Protein AF-0000000072476033 (afdb_homodimer)

InterPro domains:
  IPR009400 TFIIH subunit TTDA/Tfb5 [PF06331] (1-65)
  IPR009400 TFIIH subunit TTDA/Tfb5 [PTHR28580] (1-64)
  IPR009400 TFIIH subunit TTDA/Tfb5 [SM01395] (1-65)
  IPR035935 TFB5-like superfamily [G3DSA:3.30.70.1220] (2-71)
  IPR035935 TFB5-like superfamily [SSF142897] (6-67)

Solvent-accessible surface area (backbone atoms only — not comparable to full-atom values): 7936 Å² total; per-residue (Å²): 111,82,45,75,45,78,24,20,46,31,40,31,44,58,72,55,43,52,51,52,51,52,51,24,72,75,42,76,69,34,58,72,46,80,74,57,74,38,34,35,29,27,32,62,89,38,46,68,57,50,54,54,53,47,52,55,53,51,51,48,51,70,63,42,74,72,75,59,78,80,121,110,80,45,75,44,76,24,20,46,30,41,29,43,58,70,56,42,52,50,52,51,53,52,25,73,76,42,76,69,34,60,74,43,82,74,58,74,38,34,36,29,28,32,62,87,38,46,68,58,50,54,54,54,48,52,54,53,50,53,48,50,70,63,40,75,72,73,61,79,80,118

Foldseek 3Di:
DDDDDDFDKFFAALVLVVQLVVVCVVPPQQFPDDDDSGITGGHHVCVVVSVVSSVVVVVVVVPCPPPPPPD/DDDDDDFDKFFAALVLVVQLVVVCVVPPQQFPDDDDSGITGGHHVCVVVSVVSSVVVVVVVVPCPPPPPPD

Secondary structure (DSSP, 8-state):
-EEEEEEEEEEE-HHHHHHHHHHHHHSTTSEEEE-SSSEEEE-GGGHHHHHHHHHHHHHHHHH-TT-----/-EEEEEEEEEEE-HHHHHHHHHHHHHSTTSEEEE-SSSEEEE-GGGHHHHHHHHHHHHHHHHH-TT-----

Radius of gyration: 19.61 Å; Cα contacts (8 Å, |Δi|>4): 194; chains: 2; bounding box: 23×65×45 Å

Nearest PDB structures (foldseek):
  5oqj-assembly1_5  TM=9.314E-01  e=1.729E-08  Saccharomyces cerevisiae S288C
  7zs9-assembly1_5  TM=9.131E-01  e=8.139E-08  Saccharomyces cerevisiae
  7k04-assembly1_5  TM=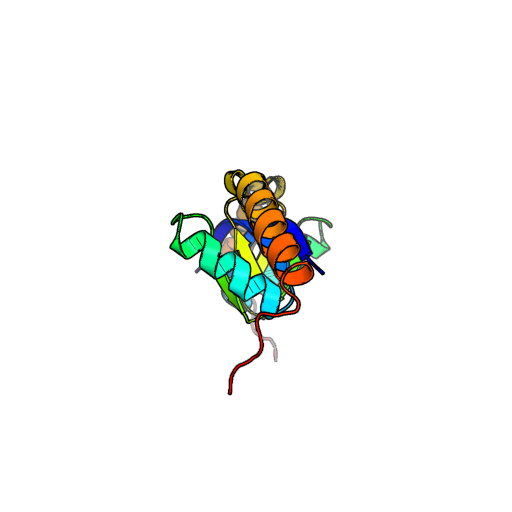8.099E-01  e=4.025E-08  Saccharomyces cerevisiae S288C
  7ml3-assembly1_5  TM=8.425E-01  e=9.370E-08  Saccharomyces cerevisiae
  6trs-assembly2_D  TM=8.678E-01  e=4.289E-05  Thermochaetoides thermophila DSM 1495

Sequence (142 aa):
MLRATKGALVQCDPSIRALILQIDAENRGVVLEELDDTHLLIATDQIPYVKSELNKKLSKNIYNPFEEDGNMLRATKGALVQCDPSIRALILQIDAENRGVVLEELDDTHLLIATDQIPYVKSELNKKLSKNIYNPFEEDGN

Organism: Diutina rugosa (NCBI:txid5481)

pLDDT: mean 87.16, std 17.84, range [29.22, 98.19]

Structure (mmCIF, N/CA/C/O backbone):
data_AF-0000000072476033-model_v1
#
loop_
_entity.id
_entity.type
_entity.pdbx_description
1 polymer 'General transcription and DNA repair factor IIH subunit TFB5'
#
loop_
_atom_site.group_PDB
_atom_site.id
_atom_site.type_symbol
_atom_site.label_atom_id
_atom_site.label_alt_id
_atom_site.label_comp_id
_atom_site.label_asym_id
_atom_site.label_entity_id
_atom_site.label_seq_id
_atom_site.pdbx_PDB_ins_code
_atom_site.Cartn_x
_atom_site.Cartn_y
_atom_site.Cartn_z
_atom_site.occupancy
_atom_site.B_iso_or_equiv
_atom_site.auth_seq_id
_atom_site.auth_comp_id
_atom_site.auth_asym_id
_atom_site.auth_atom_id
_atom_site.pdbx_PDB_model_num
ATOM 1 N N . MET A 1 1 ? 11.555 10.984 7.812 1 73.69 1 MET A N 1
ATOM 2 C CA . MET A 1 1 ? 11.758 10.5 6.449 1 73.69 1 MET A CA 1
ATOM 3 C C . MET A 1 1 ? 10.43 10.094 5.816 1 73.69 1 MET A C 1
ATOM 5 O O . MET A 1 1 ? 9.539 9.586 6.504 1 73.69 1 MET A O 1
ATOM 9 N N . LEU A 1 2 ? 10.109 10.57 4.617 1 87.12 2 LEU A N 1
ATOM 10 C CA . LEU A 1 2 ? 8.883 10.258 3.887 1 87.12 2 LEU A CA 1
ATOM 11 C C . LEU A 1 2 ? 9.195 9.484 2.609 1 87.12 2 LEU A C 1
ATOM 13 O O . LEU A 1 2 ? 10.016 9.922 1.801 1 87.12 2 LEU A O 1
ATOM 17 N N . ARG A 1 3 ? 8.797 8.227 2.52 1 91.25 3 ARG A N 1
ATOM 18 C CA . ARG A 1 3 ? 8.914 7.438 1.299 1 91.25 3 ARG A CA 1
ATOM 19 C C . ARG A 1 3 ? 7.539 7.125 0.715 1 91.25 3 ARG A C 1
ATOM 21 O O . ARG A 1 3 ? 6.609 6.789 1.45 1 91.25 3 ARG A O 1
ATOM 28 N N . ALA A 1 4 ? 7.426 7.344 -0.599 1 95.06 4 ALA A N 1
ATOM 29 C CA . ALA A 1 4 ? 6.176 7.055 -1.294 1 95.06 4 ALA A CA 1
ATOM 30 C C . ALA A 1 4 ? 6.418 6.172 -2.514 1 95.06 4 ALA A C 1
ATOM 32 O O . ALA A 1 4 ? 7.297 6.461 -3.332 1 95.06 4 ALA A O 1
ATOM 33 N N . THR A 1 5 ? 5.707 5.086 -2.617 1 96.5 5 THR A N 1
ATOM 34 C CA . THR A 1 5 ? 5.828 4.176 -3.75 1 96.5 5 THR A CA 1
ATOM 35 C C . THR A 1 5 ? 4.48 3.99 -4.441 1 96.5 5 THR A C 1
ATOM 37 O O . THR A 1 5 ? 3.504 3.576 -3.812 1 96.5 5 THR A O 1
ATOM 40 N N . LYS A 1 6 ? 4.461 4.328 -5.699 1 96.44 6 LYS A N 1
ATOM 41 C CA . LYS A 1 6 ? 3.23 4.137 -6.461 1 96.44 6 LYS A CA 1
ATOM 42 C C . LYS A 1 6 ? 3.008 2.664 -6.789 1 96.44 6 LYS A C 1
ATOM 44 O O . LYS A 1 6 ? 3.938 1.968 -7.199 1 96.44 6 LYS A O 1
ATOM 49 N N . GLY A 1 7 ? 1.866 2.229 -6.551 1 97.81 7 GLY A N 1
ATOM 50 C CA . GLY A 1 7 ? 1.489 0.858 -6.855 1 97.81 7 GLY A CA 1
ATOM 51 C C . GLY A 1 7 ? 0.069 0.524 -6.441 1 97.81 7 GLY A C 1
ATOM 52 O O . GLY A 1 7 ? -0.791 1.406 -6.383 1 97.81 7 GLY A O 1
ATOM 53 N N . ALA A 1 8 ? -0.194 -0.695 -6.336 1 97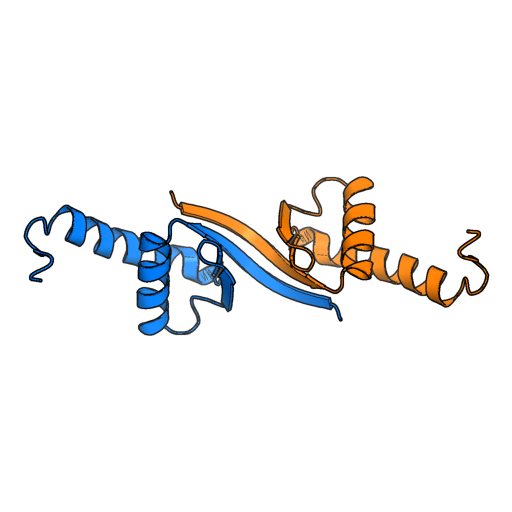.69 8 ALA A N 1
ATOM 54 C CA . ALA A 1 8 ? -1.477 -1.208 -5.859 1 97.69 8 ALA A CA 1
ATOM 55 C C . ALA A 1 8 ? -1.3 -2.023 -4.582 1 97.69 8 ALA A C 1
ATOM 57 O O . ALA A 1 8 ? -0.554 -3.004 -4.562 1 97.69 8 ALA A O 1
ATOM 58 N N . LEU A 1 9 ? -1.948 -1.582 -3.504 1 97.81 9 LEU A N 1
ATOM 59 C CA . LEU A 1 9 ? -1.947 -2.348 -2.264 1 97.81 9 LEU A CA 1
ATOM 60 C C . LEU A 1 9 ? -2.891 -3.543 -2.361 1 97.81 9 LEU A C 1
ATOM 62 O O . LEU A 1 9 ? -4.086 -3.375 -2.613 1 97.81 9 LEU A O 1
ATOM 66 N N . VAL A 1 10 ? -2.283 -4.699 -2.189 1 96.94 10 VAL A N 1
ATOM 67 C CA . VAL A 1 10 ? -3.059 -5.93 -2.281 1 96.94 10 VAL A CA 1
ATOM 68 C C . VAL A 1 10 ? -3.248 -6.527 -0.888 1 96.94 10 VAL A C 1
ATOM 70 O O . VAL A 1 10 ? -2.281 -6.691 -0.139 1 96.94 10 VAL A O 1
ATOM 73 N N . GLN A 1 11 ? -4.441 -6.723 -0.456 1 95.12 11 GLN A N 1
ATOM 74 C CA . GLN A 1 11 ? -4.805 -7.473 0.744 1 95.12 11 GLN A CA 1
ATOM 75 C C . GLN A 1 11 ? -5.328 -8.859 0.389 1 95.12 11 GLN A C 1
ATOM 77 O O . GLN A 1 11 ? -6.258 -8.992 -0.41 1 95.12 11 GLN A O 1
ATOM 82 N N . CYS A 1 12 ? -4.699 -9.859 0.944 1 95.06 12 CYS A N 1
ATOM 83 C CA . CYS A 1 12 ? -5.082 -11.219 0.594 1 95.06 12 CYS A CA 1
ATOM 84 C C . CYS A 1 12 ? -4.77 -12.18 1.733 1 95.06 12 CYS A C 1
ATOM 86 O O . CYS A 1 12 ? -4.078 -11.82 2.686 1 95.06 12 CYS A O 1
ATOM 88 N N . ASP A 1 13 ? -5.426 -13.359 1.706 1 94.88 13 ASP A N 1
ATOM 89 C CA . ASP A 1 13 ? -5.121 -14.414 2.674 1 94.88 13 ASP A CA 1
ATOM 90 C C . ASP A 1 13 ? -3.707 -14.953 2.471 1 94.88 13 ASP A C 1
ATOM 92 O O . ASP A 1 13 ? -3.15 -14.852 1.375 1 94.88 13 ASP A O 1
ATOM 96 N N . PRO A 1 14 ? -3.188 -15.57 3.535 1 93.94 14 PRO A N 1
ATOM 97 C CA . PRO A 1 14 ? -1.812 -16.078 3.49 1 93.94 14 PRO A CA 1
ATOM 98 C C . PRO A 1 14 ? -1.572 -17.031 2.318 1 93.94 14 PRO A C 1
ATOM 100 O O . PRO A 1 14 ? -0.484 -17.031 1.735 1 93.94 14 PRO A O 1
ATOM 103 N N . SER A 1 15 ? -2.547 -17.844 2.023 1 91.44 15 SER A N 1
ATOM 104 C CA . SER A 1 15 ? -2.396 -18.797 0.917 1 91.44 15 SER A CA 1
ATOM 105 C C . SER A 1 15 ? -2.242 -18.062 -0.413 1 91.44 15 SER A C 1
ATOM 107 O O . SER A 1 15 ? -1.399 -18.422 -1.234 1 91.44 15 SER A O 1
ATOM 109 N N . ILE A 1 16 ? -3.018 -17.047 -0.674 1 94.25 16 ILE A N 1
ATOM 110 C CA . ILE A 1 16 ? -2.965 -16.25 -1.895 1 94.25 16 ILE A CA 1
ATOM 111 C C . ILE A 1 16 ? -1.672 -15.438 -1.925 1 94.25 16 ILE A C 1
ATOM 113 O O . ILE A 1 16 ? -1.036 -15.312 -2.975 1 94.25 16 ILE A O 1
ATOM 117 N N . ARG A 1 17 ? -1.326 -14.883 -0.784 1 95.19 17 ARG A N 1
ATOM 118 C CA . ARG A 1 17 ? -0.062 -14.164 -0.66 1 95.19 17 ARG A CA 1
ATOM 119 C C . ARG A 1 17 ? 1.105 -15.031 -1.124 1 95.19 17 ARG A C 1
ATOM 121 O O . ARG A 1 17 ? 1.973 -14.562 -1.867 1 95.19 17 ARG A O 1
ATOM 128 N N . ALA A 1 18 ? 1.101 -16.281 -0.696 1 95 18 ALA A N 1
ATOM 129 C CA . ALA A 1 18 ? 2.156 -17.219 -1.076 1 95 18 ALA A CA 1
ATOM 130 C C . ALA A 1 18 ? 2.186 -17.438 -2.588 1 95 18 ALA A C 1
ATOM 132 O O . ALA A 1 18 ? 3.26 -17.484 -3.191 1 95 18 ALA A O 1
ATOM 133 N N . LEU A 1 19 ? 1.008 -17.469 -3.125 1 95.19 19 LEU A N 1
ATOM 134 C CA . LEU A 1 19 ? 0.922 -17.656 -4.57 1 95.19 19 LEU A CA 1
ATOM 135 C C . LEU A 1 19 ? 1.455 -16.438 -5.305 1 95.19 19 LEU A C 1
ATOM 137 O O . LEU A 1 19 ? 2.164 -16.562 -6.305 1 95.19 19 LEU A O 1
ATOM 141 N N . ILE A 1 20 ? 1.172 -15.273 -4.844 1 96.75 20 ILE A N 1
ATOM 142 C CA . ILE A 1 20 ? 1.638 -14.039 -5.469 1 96.75 20 ILE A CA 1
ATOM 143 C C . ILE A 1 20 ? 3.16 -13.961 -5.383 1 96.75 20 ILE A C 1
ATOM 145 O O . ILE A 1 20 ? 3.824 -13.562 -6.344 1 96.75 20 ILE A O 1
ATOM 149 N N . LEU A 1 21 ? 3.643 -14.359 -4.23 1 97.25 21 LEU A N 1
ATOM 150 C CA . LEU A 1 21 ? 5.09 -14.352 -4.062 1 97.25 21 LEU A CA 1
ATOM 151 C C . LEU A 1 21 ? 5.754 -15.336 -5.016 1 97.25 2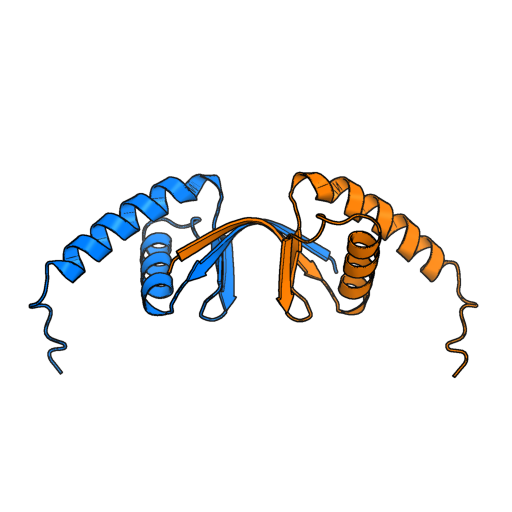1 LEU A C 1
ATOM 153 O O . LEU A 1 21 ? 6.863 -15.094 -5.496 1 97.25 21 LEU A O 1
ATOM 157 N N . GLN A 1 22 ? 5.133 -16.5 -5.223 1 96.38 22 GLN A N 1
ATOM 158 C CA . GLN A 1 22 ? 5.645 -17.438 -6.207 1 96.38 22 GLN A CA 1
ATOM 159 C C . GLN A 1 22 ? 5.641 -16.844 -7.609 1 96.38 22 GLN A C 1
ATOM 161 O O . GLN A 1 22 ? 6.586 -17.031 -8.375 1 96.38 22 GLN A O 1
ATOM 166 N N . ILE A 1 23 ? 4.613 -16.156 -7.941 1 96.69 23 ILE A N 1
ATOM 167 C CA . ILE A 1 23 ? 4.516 -15.477 -9.227 1 96.69 23 ILE A CA 1
ATOM 168 C C . ILE A 1 23 ? 5.637 -14.453 -9.367 1 96.69 23 ILE A C 1
ATOM 170 O O . ILE A 1 23 ? 6.27 -14.352 -10.422 1 96.69 23 ILE A O 1
ATOM 174 N N . ASP A 1 24 ? 5.902 -13.617 -8.297 1 97.75 24 ASP A N 1
ATOM 175 C CA . ASP A 1 24 ? 6.961 -12.617 -8.281 1 97.75 24 ASP A CA 1
ATOM 176 C C . ASP A 1 24 ? 8.336 -13.258 -8.453 1 97.75 24 ASP A C 1
ATOM 178 O O . ASP A 1 24 ? 9.234 -12.664 -9.055 1 97.75 24 ASP A O 1
ATOM 182 N N . ALA A 1 25 ? 8.484 -14.578 -7.855 1 96.31 25 ALA A N 1
ATOM 183 C CA . ALA A 1 25 ? 9.75 -15.305 -7.977 1 96.31 25 ALA A CA 1
ATOM 184 C C . ALA A 1 25 ? 10.031 -15.672 -9.43 1 96.31 25 ALA A C 1
ATOM 186 O O . ALA A 1 25 ? 11.188 -15.742 -9.844 1 96.31 25 ALA A O 1
ATOM 187 N N . GLU A 1 26 ? 9.031 -15.836 -10.18 1 95.75 26 GLU A N 1
ATOM 188 C CA . GLU A 1 26 ? 9.148 -16.219 -11.586 1 95.75 26 GLU A CA 1
ATOM 189 C C . GLU A 1 26 ? 9.32 -14.992 -12.477 1 95.75 26 GLU A C 1
ATOM 191 O O . GLU A 1 26 ? 9.938 -15.07 -13.539 1 95.75 26 GLU A O 1
ATOM 196 N N . ASN A 1 27 ? 8.766 -13.898 -12.07 1 94.56 27 ASN A N 1
ATOM 197 C CA . ASN A 1 27 ? 8.82 -12.617 -12.773 1 94.56 27 ASN A CA 1
ATOM 198 C C . ASN A 1 27 ? 9.086 -11.461 -11.805 1 94.56 27 ASN A C 1
ATOM 200 O O . ASN A 1 27 ? 8.148 -10.828 -11.32 1 94.56 27 ASN A O 1
ATOM 204 N N . ARG A 1 28 ? 10.367 -11.195 -11.656 1 92.56 28 ARG A N 1
ATOM 205 C CA . ARG A 1 28 ? 10.758 -10.211 -10.656 1 92.56 28 ARG A CA 1
ATOM 206 C C . ARG A 1 28 ? 10.188 -8.836 -10.984 1 92.56 28 ARG A C 1
ATOM 208 O O . ARG A 1 28 ? 10.039 -8.484 -12.156 1 92.56 28 ARG A O 1
ATOM 215 N N . GLY A 1 29 ? 9.859 -8.141 -9.961 1 94.94 29 GLY A N 1
ATOM 216 C CA . GLY A 1 29 ? 9.352 -6.789 -10.156 1 94.94 29 GLY A CA 1
ATOM 217 C C . GLY A 1 29 ? 7.852 -6.684 -9.977 1 94.94 29 GLY A C 1
ATOM 218 O O . GLY A 1 29 ? 7.289 -5.59 -10.039 1 94.94 29 GLY A O 1
ATOM 219 N N . VAL A 1 30 ? 7.246 -7.758 -9.812 1 97.25 30 VAL A N 1
ATOM 220 C CA . VAL A 1 30 ? 5.805 -7.797 -9.594 1 97.25 30 VAL A CA 1
ATOM 221 C C . VAL A 1 30 ? 5.469 -7.199 -8.234 1 97.25 30 VAL A C 1
ATOM 223 O O . VAL A 1 30 ? 4.613 -6.312 -8.125 1 97.25 30 VAL A O 1
ATOM 226 N N . VAL A 1 31 ? 6.168 -7.672 -7.227 1 97.81 31 VAL A N 1
ATOM 227 C CA . VAL A 1 31 ? 5.961 -7.203 -5.859 1 97.81 31 VAL A CA 1
ATOM 228 C C . VAL A 1 31 ? 6.945 -6.082 -5.543 1 97.81 31 VAL A C 1
ATOM 230 O O . VAL A 1 31 ? 8.164 -6.281 -5.594 1 97.81 31 VAL A O 1
ATOM 233 N N . LEU A 1 32 ? 6.492 -4.965 -5.285 1 97.56 32 LEU A N 1
ATOM 234 C CA . LEU A 1 32 ? 7.34 -3.816 -4.984 1 97.56 32 LEU A CA 1
ATOM 235 C C . LEU A 1 32 ? 7.75 -3.816 -3.516 1 97.56 32 LEU A C 1
ATOM 237 O O . LEU A 1 32 ? 8.891 -3.477 -3.186 1 97.56 32 LEU A O 1
ATOM 241 N N . GLU A 1 33 ? 6.82 -4.094 -2.596 1 96.69 33 GLU A N 1
ATOM 242 C CA . GLU A 1 33 ? 7.059 -4.133 -1.156 1 96.69 33 GLU A CA 1
ATOM 243 C C . GLU A 1 33 ? 6.184 -5.188 -0.48 1 96.69 33 GLU A C 1
ATOM 245 O O . GLU A 1 33 ? 5.008 -5.34 -0.821 1 96.69 33 GLU A O 1
ATOM 250 N N . GLU A 1 34 ? 6.777 -5.879 0.425 1 96.12 34 GLU A N 1
ATOM 251 C CA . GLU A 1 34 ? 6.047 -6.801 1.29 1 96.12 34 GLU A CA 1
ATOM 252 C C . GLU A 1 34 ? 5.789 -6.184 2.662 1 96.12 34 GLU A C 1
ATOM 254 O O . GLU A 1 34 ? 6.73 -5.887 3.4 1 96.12 34 GLU A O 1
ATOM 259 N N . LEU A 1 35 ? 4.527 -6 2.979 1 94.5 35 LEU A N 1
ATOM 260 C CA . LEU A 1 35 ? 4.199 -5.262 4.191 1 94.5 35 LEU A CA 1
ATOM 261 C C . LEU A 1 35 ? 3.967 -6.211 5.363 1 94.5 35 LEU A C 1
ATOM 263 O O . LEU A 1 35 ? 4.574 -6.055 6.426 1 94.5 35 LEU A O 1
ATOM 267 N N . ASP A 1 36 ? 3.062 -7.109 5.301 1 93.69 36 ASP A N 1
ATOM 268 C CA . ASP A 1 36 ? 2.787 -8.102 6.332 1 93.69 36 ASP A CA 1
ATOM 269 C C . ASP A 1 36 ? 2.205 -9.375 5.73 1 93.69 36 ASP A C 1
ATOM 271 O O . ASP A 1 36 ? 2.322 -9.609 4.523 1 93.69 36 ASP A O 1
ATOM 275 N N . ASP A 1 37 ? 1.53 -10.203 6.531 1 92.5 37 ASP A N 1
ATOM 276 C CA . ASP A 1 37 ? 1.118 -11.523 6.074 1 92.5 37 ASP A CA 1
ATOM 277 C C . ASP A 1 37 ? -0.08 -11.43 5.133 1 92.5 37 ASP A C 1
ATOM 279 O O . ASP A 1 37 ? -0.409 -12.398 4.441 1 92.5 37 ASP A O 1
ATOM 283 N N . THR A 1 38 ? -0.593 -10.203 5.086 1 93.75 38 THR A N 1
ATOM 284 C CA . THR A 1 38 ? -1.821 -10.133 4.301 1 93.75 38 THR A CA 1
ATOM 285 C C . THR A 1 38 ? -1.772 -8.961 3.33 1 93.75 38 THR A C 1
ATOM 287 O O . THR A 1 38 ? -2.707 -8.75 2.553 1 93.75 38 THR A O 1
ATOM 290 N N . HIS A 1 39 ? -0.609 -8.172 3.311 1 96.69 39 HIS A N 1
ATOM 291 C CA . HIS A 1 39 ? -0.526 -6.984 2.475 1 96.69 39 HIS A CA 1
ATOM 292 C C . HIS A 1 39 ? 0.75 -6.984 1.64 1 96.69 39 HIS A C 1
ATOM 294 O O . HIS A 1 39 ? 1.844 -7.188 2.172 1 96.69 39 HIS A O 1
ATOM 300 N N . LEU A 1 40 ? 0.602 -6.773 0.381 1 97.38 40 LEU A N 1
ATOM 301 C CA . LEU A 1 40 ? 1.678 -6.59 -0.586 1 97.38 40 LEU A CA 1
ATOM 302 C C . LEU A 1 40 ? 1.432 -5.359 -1.449 1 97.38 40 LEU A C 1
ATOM 304 O O . LEU A 1 40 ? 0.282 -5.012 -1.729 1 97.38 40 LEU A O 1
ATOM 308 N N . LEU A 1 41 ? 2.428 -4.715 -1.827 1 98.19 41 LEU A N 1
ATOM 309 C CA . LEU A 1 41 ? 2.352 -3.684 -2.854 1 98.19 41 LEU A CA 1
ATOM 310 C C . LEU A 1 41 ? 2.82 -4.219 -4.203 1 98.19 41 LEU A C 1
ATOM 312 O O . LEU A 1 41 ? 3.949 -4.703 -4.324 1 98.19 41 LEU A O 1
ATOM 316 N N . ILE A 1 42 ? 1.995 -4.168 -5.137 1 98.06 42 ILE A N 1
ATOM 317 C CA . ILE A 1 42 ? 2.273 -4.707 -6.465 1 98.06 42 ILE A CA 1
ATOM 318 C C . ILE A 1 42 ? 2.342 -3.568 -7.48 1 98.06 42 ILE A C 1
ATOM 320 O O . ILE A 1 42 ? 1.625 -2.574 -7.355 1 98.06 42 ILE A O 1
ATOM 324 N N . ALA A 1 43 ? 3.191 -3.764 -8.477 1 97.69 43 ALA A N 1
ATOM 325 C CA . ALA A 1 43 ? 3.264 -2.799 -9.57 1 97.69 43 ALA A CA 1
ATOM 326 C C . ALA A 1 43 ? 1.942 -2.734 -10.328 1 97.69 43 ALA A C 1
ATOM 328 O O . ALA A 1 43 ? 1.397 -3.766 -10.727 1 97.69 43 ALA A O 1
ATOM 329 N N . THR A 1 44 ? 1.453 -1.553 -10.539 1 95.75 44 THR A N 1
ATOM 330 C CA . THR A 1 44 ? 0.136 -1.351 -11.133 1 95.75 44 THR A CA 1
ATOM 331 C C . THR A 1 44 ? 0.058 -2.004 -12.508 1 95.75 44 THR A C 1
ATOM 333 O O . THR A 1 44 ? -0.984 -2.543 -12.891 1 95.75 44 THR A O 1
ATOM 336 N N . ASP A 1 45 ? 1.116 -1.93 -13.227 1 95.81 45 ASP A N 1
ATOM 337 C CA . ASP A 1 45 ? 1.089 -2.441 -14.594 1 95.81 45 ASP A CA 1
ATOM 338 C C . ASP A 1 45 ? 1.185 -3.965 -14.609 1 95.81 45 ASP A C 1
ATOM 340 O O . ASP A 1 45 ? 1.017 -4.59 -15.664 1 95.81 45 ASP A O 1
ATOM 344 N N . GLN A 1 46 ? 1.425 -4.59 -13.5 1 96.56 46 GLN A N 1
ATOM 345 C CA . GLN A 1 46 ? 1.568 -6.039 -13.422 1 96.56 46 GLN A CA 1
ATOM 346 C C . GLN A 1 46 ? 0.289 -6.691 -12.906 1 96.56 46 GLN A C 1
ATOM 348 O O . GLN A 1 46 ? 0.188 -7.918 -12.852 1 96.56 46 GLN A O 1
ATOM 353 N N . ILE A 1 47 ? -0.669 -5.961 -12.508 1 95.19 47 ILE A N 1
ATOM 354 C CA . ILE A 1 47 ? -1.898 -6.449 -11.891 1 95.19 47 ILE A CA 1
ATOM 355 C C . ILE A 1 47 ? -2.58 -7.445 -12.828 1 95.19 47 ILE A C 1
ATOM 357 O O . ILE A 1 47 ? -2.953 -8.547 -12.406 1 95.19 47 ILE A O 1
ATOM 361 N N . PRO A 1 48 ? -2.727 -7.059 -14.156 1 96 48 PRO A N 1
ATOM 362 C CA . PRO A 1 48 ? -3.375 -8.023 -15.047 1 96 48 PRO A CA 1
ATOM 363 C C . PRO A 1 48 ? -2.611 -9.344 -15.148 1 96 48 PRO A C 1
ATOM 365 O O . PRO A 1 48 ? -3.223 -10.414 -15.164 1 96 48 PRO A O 1
ATOM 368 N N . TYR A 1 49 ? -1.342 -9.242 -15.164 1 97.19 49 TYR A N 1
ATOM 369 C CA . TYR A 1 49 ? -0.497 -10.43 -15.227 1 97.19 49 TYR A CA 1
ATOM 370 C C . TYR A 1 49 ? -0.688 -11.297 -13.984 1 97.19 49 TYR A C 1
ATOM 372 O O . TYR A 1 49 ? -0.869 -12.516 -14.094 1 97.19 49 TYR A O 1
ATOM 380 N N . VAL A 1 50 ? -0.667 -10.766 -12.773 1 96.19 50 VAL A N 1
ATOM 381 C CA . VAL A 1 50 ? -0.812 -11.484 -11.516 1 96.19 50 VAL A CA 1
ATOM 382 C C . VAL A 1 50 ? -2.182 -12.156 -11.453 1 96.19 50 VAL A C 1
ATOM 384 O O . VAL A 1 50 ? -2.293 -13.32 -11.07 1 96.19 50 VAL A O 1
ATOM 387 N N . LYS A 1 51 ? -3.137 -11.406 -11.789 1 94.62 51 LYS A N 1
ATOM 388 C CA . LYS A 1 51 ? -4.488 -11.961 -11.812 1 94.62 51 LYS A CA 1
ATOM 389 C C . LYS A 1 51 ? -4.562 -13.203 -12.688 1 94.62 51 LYS A C 1
ATOM 391 O O . LYS A 1 51 ? -5.141 -14.219 -12.297 1 94.62 51 LYS A O 1
ATOM 396 N N . SER A 1 52 ? -4.027 -13.078 -13.914 1 96 52 SER A N 1
ATOM 397 C CA . SER A 1 52 ? -4.035 -14.188 -14.867 1 96 52 SER A CA 1
ATOM 398 C C . SER A 1 52 ? -3.309 -15.406 -14.305 1 96 52 SER A C 1
ATOM 400 O O . SER A 1 52 ? -3.826 -16.516 -14.352 1 96 52 SER A O 1
ATOM 402 N N . GLU A 1 53 ? -2.133 -15.195 -13.781 1 95 53 GLU A N 1
ATOM 403 C CA . GLU A 1 53 ? -1.328 -16.281 -13.234 1 95 53 GLU A CA 1
ATOM 404 C C . GLU A 1 53 ? -2.002 -16.906 -12.023 1 95 53 GLU A C 1
ATOM 406 O O . GLU A 1 53 ? -1.952 -18.125 -11.836 1 95 53 GLU A O 1
ATOM 411 N N . LEU A 1 54 ? -2.609 -16.109 -11.141 1 94 54 LEU A N 1
ATOM 412 C CA . LEU A 1 54 ? -3.336 -16.609 -9.977 1 94 54 LEU A CA 1
ATOM 413 C C . LEU A 1 54 ? -4.473 -17.531 -10.398 1 94 54 LEU A C 1
ATOM 415 O O . LEU A 1 54 ? -4.668 -18.594 -9.812 1 94 54 LEU A O 1
ATOM 419 N N . ASN A 1 55 ? -5.238 -17.047 -11.375 1 92.62 55 ASN A N 1
ATOM 420 C CA . ASN A 1 55 ? -6.34 -17.859 -11.891 1 92.62 55 ASN A CA 1
ATOM 421 C C . ASN A 1 55 ? -5.859 -19.219 -12.383 1 92.62 55 ASN A C 1
ATOM 423 O O . ASN A 1 55 ? -6.5 -20.234 -12.117 1 92.62 55 ASN A O 1
ATOM 427 N N . LYS A 1 56 ? -4.797 -19.25 -13.07 1 93.25 56 LYS A N 1
ATOM 428 C CA . LYS A 1 56 ? -4.211 -20.5 -13.547 1 93.25 56 LYS A CA 1
ATOM 429 C C . LYS A 1 56 ? -3.854 -21.422 -12.383 1 93.25 56 LYS A C 1
ATOM 431 O O . LYS A 1 56 ? -4.172 -22.609 -12.406 1 93.25 56 LYS A O 1
ATOM 436 N N . LYS A 1 57 ? -3.236 -20.859 -11.391 1 89.88 57 LYS A N 1
ATOM 437 C CA . LYS A 1 57 ? -2.727 -21.641 -10.266 1 89.88 57 LYS A CA 1
ATOM 438 C C . LYS A 1 57 ? -3.865 -22.125 -9.375 1 89.88 57 LYS A C 1
ATOM 440 O O . LYS A 1 57 ? -3.818 -23.25 -8.844 1 89.88 57 LYS A O 1
ATOM 445 N N . LEU A 1 58 ? -4.848 -21.297 -9.133 1 87.06 58 LEU A N 1
ATOM 446 C CA . LEU A 1 58 ? -5.992 -21.656 -8.305 1 87.06 58 LEU A CA 1
ATOM 447 C C . LEU A 1 58 ? -6.875 -22.688 -9.023 1 87.06 58 LEU A C 1
ATOM 449 O O . LEU A 1 58 ? -7.453 -23.562 -8.383 1 87.06 58 LEU A O 1
ATOM 453 N N . SER A 1 59 ? -7.039 -22.547 -10.242 1 86.31 59 SER A N 1
ATOM 454 C CA . SER A 1 59 ? -7.824 -23.5 -11.016 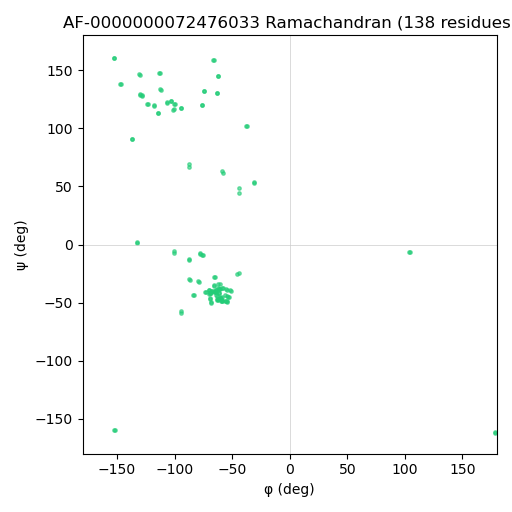1 86.31 59 SER A CA 1
ATOM 455 C C . SER A 1 59 ? -7.156 -24.875 -11.047 1 86.31 59 SER A C 1
ATOM 457 O O . SER A 1 59 ? -7.836 -25.906 -11 1 86.31 59 SER A O 1
ATOM 459 N N . LYS A 1 60 ? -5.883 -24.891 -11.078 1 79.44 60 LYS A N 1
ATOM 460 C CA . LYS A 1 60 ? -5.145 -26.141 -11.047 1 79.44 60 LYS A CA 1
ATOM 461 C C . LYS A 1 60 ? -5.258 -26.812 -9.672 1 79.44 60 LYS A C 1
ATOM 463 O O . LYS A 1 60 ? -5.316 -28.031 -9.578 1 79.44 60 LYS A O 1
ATOM 468 N N . ASN A 1 61 ? -5.141 -25.953 -8.648 1 65.44 61 ASN A N 1
ATOM 469 C CA . ASN A 1 61 ? -5.266 -26.516 -7.305 1 65.44 61 ASN A CA 1
ATOM 470 C C . ASN A 1 61 ? -6.695 -26.969 -7.02 1 65.44 61 ASN A C 1
ATOM 472 O O . ASN A 1 61 ? -6.906 -27.938 -6.285 1 65.44 61 ASN A O 1
ATOM 476 N N . ILE A 1 62 ? -7.688 -26.109 -7.348 1 61.09 62 ILE A N 1
ATOM 477 C CA . ILE A 1 62 ? -9.062 -26.578 -7.219 1 61.09 62 ILE A CA 1
ATOM 478 C C . ILE A 1 62 ? -9.211 -27.922 -7.949 1 61.09 62 ILE A C 1
ATOM 480 O O . ILE A 1 62 ? -9.898 -28.812 -7.465 1 61.09 62 ILE A O 1
ATOM 484 N N . TYR A 1 63 ? -8.555 -27.906 -9.062 1 51.59 63 TYR A N 1
ATOM 485 C CA . TYR A 1 63 ? -8.703 -29.125 -9.852 1 51.59 63 TYR A CA 1
ATOM 486 C C . TYR A 1 63 ? -7.812 -30.25 -9.312 1 51.59 63 TYR A C 1
ATOM 488 O O . TYR A 1 63 ? -8.086 -31.422 -9.531 1 51.59 63 TYR A O 1
ATOM 496 N N . ASN A 1 64 ? -6.555 -29.828 -8.711 1 49.94 64 ASN A N 1
ATOM 497 C CA . ASN A 1 64 ? -5.809 -31.016 -8.344 1 49.94 64 ASN A CA 1
ATOM 498 C C . ASN A 1 64 ? -6.18 -31.5 -6.945 1 49.94 64 ASN A C 1
ATOM 500 O O . ASN A 1 64 ? -5.52 -31.156 -5.965 1 49.94 64 ASN A O 1
ATOM 504 N N . PRO A 1 65 ? -7.344 -31.969 -6.641 1 47.5 65 PRO A N 1
ATOM 505 C CA . PRO A 1 65 ? -7.766 -32.594 -5.383 1 47.5 65 PRO A CA 1
ATOM 506 C C . PRO A 1 65 ? -6.754 -33.594 -4.859 1 47.5 65 PRO A C 1
ATOM 508 O O . PRO A 1 65 ? -6.844 -34.031 -3.707 1 47.5 65 PRO A O 1
ATOM 511 N N . PHE A 1 66 ? -5.957 -34.125 -5.832 1 47.62 66 PHE A N 1
ATOM 512 C CA . PHE A 1 66 ? -5.066 -35.219 -5.445 1 47.62 66 PHE A CA 1
ATOM 513 C C . PHE A 1 66 ? -3.738 -34.688 -4.934 1 47.62 66 PHE A C 1
ATOM 515 O O . PHE A 1 66 ? -2.814 -35.438 -4.652 1 47.62 66 PHE A O 1
ATOM 522 N N . GLU A 1 67 ? -3.295 -33.5 -5.047 1 48.56 67 GLU A N 1
ATOM 523 C CA . GLU A 1 67 ? -2.059 -33.094 -4.383 1 48.56 67 GLU A CA 1
ATOM 524 C C . GLU A 1 67 ? -2.148 -33.312 -2.875 1 48.56 67 GLU A C 1
ATOM 526 O O . GLU A 1 67 ? -2.881 -32.594 -2.182 1 48.56 67 GLU A O 1
ATOM 531 N N . GLU A 1 68 ? -2.318 -34.5 -2.385 1 40.28 68 GLU A N 1
ATOM 532 C CA . GLU A 1 68 ? -2.197 -35.094 -1.051 1 40.28 68 GLU A CA 1
ATOM 533 C C . GLU A 1 68 ? -1.009 -34.5 -0.299 1 40.28 68 GLU A C 1
ATOM 535 O O . GLU A 1 68 ? 0.047 -34.25 -0.888 1 40.28 68 GLU A O 1
ATOM 540 N N . ASP A 1 69 ? -1.145 -33.562 0.668 1 43.88 69 ASP A N 1
ATOM 541 C CA . ASP A 1 69 ? -0.111 -33.406 1.686 1 43.88 69 ASP A CA 1
ATOM 542 C C . ASP A 1 69 ? 0.583 -34.719 1.983 1 43.88 69 ASP A C 1
ATOM 544 O O . ASP A 1 69 ? -0.014 -35.625 2.576 1 43.88 69 ASP A O 1
ATOM 548 N N . GLY A 1 70 ? 1.073 -35.375 1.003 1 38.06 70 GLY A N 1
ATOM 549 C CA . GLY A 1 70 ? 1.842 -36.562 1.378 1 38.06 70 GLY A CA 1
ATOM 550 C C . GLY A 1 70 ? 2.779 -36.312 2.545 1 38.06 70 GLY A C 1
ATOM 551 O O . GLY A 1 70 ? 3.818 -35.656 2.389 1 38.06 70 GLY A O 1
ATOM 552 N N . ASN A 1 71 ? 2.391 -35.688 3.744 1 29.22 71 ASN A N 1
ATOM 553 C CA . ASN A 1 71 ? 3.07 -36.188 4.941 1 29.22 71 ASN A CA 1
ATOM 554 C C . ASN A 1 71 ? 2.785 -37.656 5.184 1 29.22 71 ASN A C 1
ATOM 556 O O . ASN A 1 71 ? 1.685 -38.125 4.902 1 29.22 71 ASN A O 1
ATOM 560 N N . MET B 1 1 ? -10.047 -14.172 -0.235 1 74.19 1 MET B N 1
ATOM 561 C CA . MET B 1 1 ? -10.492 -12.883 -0.758 1 74.19 1 MET B CA 1
ATOM 562 C C . MET B 1 1 ? -9.305 -12.016 -1.167 1 74.19 1 MET B C 1
ATOM 564 O O . MET B 1 1 ? -8.25 -12.062 -0.531 1 74.19 1 MET B O 1
ATOM 568 N N . LEU B 1 2 ? -9.289 -11.453 -2.379 1 87.5 2 LEU B N 1
ATOM 569 C CA . LEU B 1 2 ? -8.234 -10.594 -2.908 1 87.5 2 LEU B CA 1
ATOM 570 C C . LEU B 1 2 ? -8.742 -9.172 -3.133 1 87.5 2 LEU B C 1
ATOM 572 O O . LEU B 1 2 ? -9.766 -8.977 -3.801 1 87.5 2 LEU B O 1
ATOM 576 N N . ARG B 1 3 ? -8.258 -8.219 -2.385 1 91.5 3 ARG B N 1
ATOM 577 C CA . ARG B 1 3 ? -8.57 -6.809 -2.6 1 91.5 3 ARG B CA 1
ATOM 578 C C . ARG B 1 3 ? -7.332 -6.035 -3.049 1 91.5 3 ARG B C 1
ATOM 580 O O . ARG B 1 3 ? -6.238 -6.238 -2.518 1 91.5 3 ARG B O 1
ATOM 587 N N . ALA B 1 4 ? -7.539 -5.215 -4.098 1 95.12 4 ALA B N 1
ATOM 588 C CA . ALA B 1 4 ? -6.445 -4.391 -4.609 1 95.12 4 ALA B CA 1
ATOM 589 C C . ALA B 1 4 ? -6.867 -2.928 -4.719 1 95.12 4 ALA B C 1
ATOM 591 O O . ALA B 1 4 ? -7.93 -2.619 -5.258 1 95.12 4 ALA B O 1
ATOM 592 N N . THR B 1 5 ? -6.082 -2.041 -4.168 1 96.56 5 THR B N 1
ATOM 593 C CA . THR B 1 5 ? -6.359 -0.61 -4.223 1 96.56 5 THR B CA 1
ATOM 594 C C . THR B 1 5 ? -5.184 0.144 -4.84 1 96.56 5 THR B C 1
ATOM 596 O O . THR B 1 5 ? -4.059 0.063 -4.34 1 96.56 5 THR B O 1
ATOM 599 N N . LYS B 1 6 ? -5.48 0.827 -5.91 1 96.44 6 LYS B N 1
ATOM 600 C CA . LYS B 1 6 ? -4.438 1.628 -6.543 1 96.44 6 LYS B CA 1
ATOM 601 C C . LYS B 1 6 ? -4.152 2.893 -5.734 1 96.44 6 LYS B C 1
ATOM 603 O O . LYS B 1 6 ? -5.078 3.574 -5.293 1 96.44 6 LYS B O 1
ATOM 608 N N . GLY B 1 7 ? -2.943 3.121 -5.516 1 97.81 7 GLY B N 1
ATOM 609 C CA . GLY B 1 7 ? -2.514 4.312 -4.805 1 97.81 7 GLY B CA 1
ATOM 610 C C . GLY B 1 7 ? -1.011 4.379 -4.605 1 97.81 7 GLY B C 1
ATOM 611 O O . GLY B 1 7 ? -0.25 3.814 -5.395 1 97.81 7 GLY B O 1
ATOM 612 N N . ALA B 1 8 ? -0.624 5.172 -3.723 1 97.62 8 ALA B N 1
ATOM 613 C CA . ALA B 1 8 ? 0.775 5.305 -3.324 1 97.62 8 ALA B CA 1
ATOM 614 C C . ALA B 1 8 ? 0.966 4.926 -1.858 1 97.62 8 ALA B C 1
ATOM 616 O O . ALA B 1 8 ? 0.354 5.523 -0.971 1 97.62 8 ALA B O 1
ATOM 617 N N . LEU B 1 9 ? 1.788 3.9 -1.611 1 97.75 9 LEU B N 1
ATOM 618 C CA . LEU B 1 9 ? 2.133 3.527 -0.244 1 97.75 9 LEU B CA 1
ATOM 619 C C . LEU B 1 9 ? 3.145 4.504 0.348 1 97.75 9 LEU B C 1
ATOM 621 O O . LEU B 1 9 ? 4.234 4.684 -0.2 1 97.75 9 LEU B O 1
ATOM 625 N N . VAL B 1 10 ? 2.701 5.121 1.427 1 96.88 10 VAL B N 1
ATOM 626 C CA . VAL B 1 10 ? 3.551 6.109 2.086 1 96.88 10 VAL B CA 1
ATOM 627 C C . VAL B 1 10 ? 4.094 5.531 3.391 1 96.88 10 VAL B C 1
ATOM 629 O O . VAL B 1 10 ? 3.336 5.008 4.211 1 96.88 10 VAL B O 1
ATOM 632 N N . GLN B 1 11 ? 5.375 5.473 3.553 1 95 11 GLN B N 1
ATOM 633 C CA . GLN B 1 11 ? 6.059 5.152 4.801 1 95 11 GLN B CA 1
ATOM 634 C C . GLN B 1 11 ? 6.629 6.406 5.453 1 95 11 GLN B C 1
ATOM 636 O O . GLN B 1 11 ? 7.383 7.152 4.824 1 95 11 GLN B O 1
ATOM 641 N N . CYS B 1 12 ? 6.23 6.637 6.676 1 95 12 C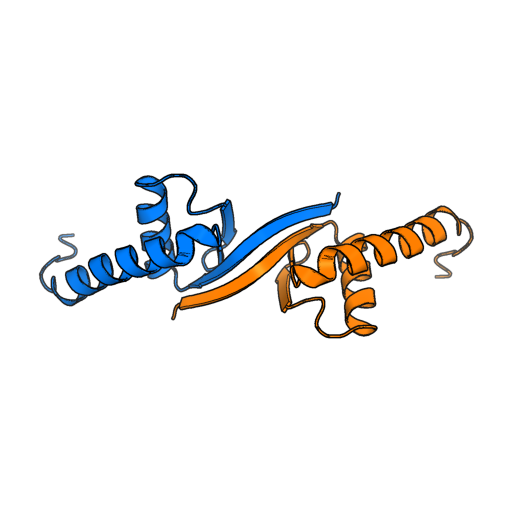YS B N 1
ATOM 642 C CA . CYS B 1 12 ? 6.656 7.863 7.34 1 95 12 CYS B CA 1
ATOM 643 C C . CYS B 1 12 ? 6.703 7.676 8.852 1 95 12 CYS B C 1
ATOM 645 O O . CYS B 1 12 ? 6.199 6.68 9.375 1 95 12 CYS B O 1
ATOM 647 N N . ASP B 1 13 ? 7.449 8.578 9.531 1 94.69 13 ASP B N 1
ATOM 648 C CA . ASP B 1 13 ? 7.469 8.578 10.992 1 94.69 13 ASP B CA 1
ATOM 649 C C . ASP B 1 13 ? 6.105 8.961 11.555 1 94.69 13 ASP B C 1
ATOM 651 O O . ASP B 1 13 ? 5.316 9.633 10.883 1 94.69 13 ASP B O 1
ATOM 655 N N . PRO B 1 14 ? 5.898 8.555 12.82 1 93.81 14 PRO B N 1
ATOM 656 C CA . PRO B 1 14 ? 4.605 8.812 13.461 1 93.81 14 PRO B CA 1
ATOM 657 C C . PRO B 1 14 ? 4.207 10.281 13.422 1 93.81 14 PRO B C 1
ATOM 659 O O . PRO B 1 14 ? 3.023 10.609 13.281 1 93.81 14 PRO B O 1
ATOM 662 N N . SER B 1 15 ? 5.176 11.164 13.609 1 91.19 15 SER B N 1
ATOM 663 C CA . SER B 1 15 ? 4.883 12.594 13.586 1 91.19 15 SER B CA 1
ATOM 664 C C . SER B 1 15 ? 4.367 13.031 12.219 1 91.19 15 SER B C 1
ATOM 666 O O . SER B 1 15 ? 3.404 13.789 12.125 1 91.19 15 SER B O 1
ATOM 668 N N . ILE B 1 16 ? 4.957 12.594 11.141 1 94.06 16 ILE B N 1
ATOM 669 C CA . ILE B 1 16 ? 4.559 12.922 9.773 1 94.06 16 ILE B CA 1
ATOM 670 C C . ILE B 1 16 ? 3.219 12.258 9.461 1 94.06 16 ILE B C 1
ATOM 672 O O . ILE B 1 16 ? 2.359 12.867 8.812 1 94.06 16 ILE B O 1
ATOM 676 N N . ARG B 1 17 ? 3.078 11.031 9.891 1 95.12 17 ARG B N 1
ATOM 677 C CA . ARG B 1 17 ? 1.81 10.328 9.734 1 95.12 17 ARG B CA 1
ATOM 678 C C . ARG B 1 17 ? 0.656 11.148 10.312 1 95.12 17 ARG B C 1
ATOM 680 O O . ARG B 1 17 ? -0.394 11.273 9.68 1 95.12 17 ARG B O 1
ATOM 687 N N . ALA B 1 18 ? 0.88 11.695 11.492 1 94.94 18 ALA B N 1
ATOM 688 C CA . ALA B 1 18 ? -0.137 12.516 12.148 1 94.94 18 ALA B CA 1
ATOM 689 C C . ALA B 1 18 ? -0.481 13.742 11.305 1 94.94 18 ALA B C 1
ATOM 691 O O . ALA B 1 18 ? -1.651 14.109 11.188 1 94.94 18 ALA B O 1
ATOM 692 N N . LEU B 1 19 ? 0.54 14.273 10.719 1 95.06 19 LEU B N 1
ATOM 693 C CA . LEU B 1 19 ? 0.322 15.445 9.883 1 95.06 19 LEU B CA 1
ATOM 694 C C . LEU B 1 19 ? -0.476 15.086 8.633 1 95.06 19 LEU B C 1
ATOM 696 O O . LEU B 1 19 ? -1.373 15.82 8.227 1 95.06 19 LEU B O 1
ATOM 700 N N . ILE B 1 20 ? -0.215 13.969 8.039 1 96.62 20 ILE B N 1
ATOM 701 C CA . ILE B 1 20 ? -0.924 13.531 6.848 1 96.62 20 ILE B CA 1
ATOM 702 C C . ILE B 1 20 ? -2.391 13.266 7.184 1 96.62 20 ILE B C 1
ATOM 704 O O . ILE B 1 20 ? -3.285 13.625 6.414 1 96.62 20 ILE B O 1
ATOM 708 N N . LEU B 1 21 ? -2.555 12.68 8.336 1 97.19 21 LEU B N 1
ATOM 709 C CA . LEU B 1 21 ? -3.924 12.414 8.766 1 97.19 21 LEU B CA 1
ATOM 710 C C . LEU B 1 21 ? -4.684 13.719 8.984 1 97.19 21 LEU B C 1
ATOM 712 O O . LEU B 1 21 ? -5.891 13.789 8.734 1 97.19 21 LEU B O 1
ATOM 716 N N . GLN B 1 22 ? -4.012 14.719 9.547 1 96.31 22 GLN B N 1
ATOM 717 C CA . GLN B 1 22 ? -4.637 16.031 9.703 1 96.31 22 GLN B CA 1
ATOM 718 C C . GLN B 1 22 ? -5 16.625 8.344 1 96.31 22 GLN B C 1
ATOM 720 O O . GLN B 1 22 ? -6.066 17.219 8.188 1 96.31 22 GLN B O 1
ATOM 725 N N . ILE B 1 23 ? -4.141 16.484 7.391 1 96.56 23 ILE B N 1
ATOM 726 C CA . ILE B 1 23 ? -4.391 16.953 6.031 1 96.56 23 ILE B CA 1
ATOM 727 C C . ILE B 1 23 ? -5.609 16.25 5.453 1 96.56 23 ILE B C 1
ATOM 729 O O . ILE B 1 23 ? -6.465 16.875 4.824 1 96.56 23 ILE B O 1
ATOM 733 N N . ASP B 1 24 ? -5.715 14.875 5.633 1 97.75 24 ASP B N 1
ATOM 734 C CA . ASP B 1 24 ? -6.84 14.078 5.148 1 97.75 24 ASP B CA 1
ATOM 735 C C . ASP B 1 24 ? -8.148 14.516 5.801 1 97.75 24 ASP B C 1
ATOM 737 O O . ASP B 1 24 ? -9.211 14.461 5.18 1 97.75 24 ASP B O 1
ATOM 741 N N . ALA B 1 25 ? -8.023 14.969 7.18 1 96.31 25 ALA B N 1
ATOM 742 C CA . ALA B 1 25 ? -9.203 15.438 7.902 1 96.31 25 ALA B CA 1
ATOM 743 C C . ALA B 1 25 ? -9.766 16.719 7.273 1 96.31 25 ALA B C 1
ATOM 745 O O . ALA B 1 25 ? -10.969 16.953 7.309 1 96.31 25 ALA B O 1
ATOM 746 N N . GLU B 1 26 ? -8.945 17.453 6.668 1 95.75 26 GLU B N 1
ATOM 747 C CA . GLU B 1 26 ? -9.328 18.719 6.043 1 95.75 26 GLU B CA 1
ATOM 748 C C . GLU B 1 26 ? -9.805 18.5 4.609 1 95.75 26 GLU B C 1
ATOM 750 O O . GLU B 1 26 ? -10.625 19.266 4.098 1 95.75 26 GLU B O 1
ATOM 755 N N . ASN B 1 27 ? -9.297 17.5 3.961 1 94.5 27 ASN B N 1
ATOM 756 C CA . ASN B 1 27 ? -9.625 17.125 2.592 1 94.5 27 ASN B CA 1
ATOM 757 C C . ASN B 1 27 ? -9.789 15.609 2.455 1 94.5 27 ASN B C 1
ATOM 759 O O . ASN B 1 27 ? -8.836 14.906 2.121 1 94.5 27 ASN B O 1
ATOM 763 N N . ARG B 1 28 ? -11.016 15.195 2.635 1 92.62 28 ARG B N 1
ATOM 764 C CA . ARG B 1 28 ? -11.273 13.766 2.67 1 92.62 28 ARG B CA 1
ATOM 765 C C . ARG B 1 28 ? -10.914 13.109 1.339 1 92.62 28 ARG B C 1
ATOM 767 O O . ARG B 1 28 ? -11.062 13.727 0.281 1 92.62 28 ARG B O 1
ATOM 774 N N . GLY B 1 29 ? -10.438 11.922 1.431 1 94.94 29 GLY B N 1
ATOM 775 C CA . GLY B 1 29 ? -10.109 11.18 0.222 1 94.94 29 GLY B CA 1
ATOM 776 C C . GLY B 1 29 ? -8.617 11.125 -0.058 1 94.94 29 GLY B C 1
ATOM 777 O O . GLY B 1 29 ? -8.188 10.461 -1.003 1 94.94 29 GLY B O 1
ATOM 778 N N . VAL B 1 30 ? -7.91 11.805 0.694 1 97.19 30 VAL B N 1
ATOM 779 C CA . VAL B 1 30 ? -6.461 11.82 0.555 1 97.19 30 VAL B CA 1
ATOM 780 C C . VAL B 1 30 ? -5.891 10.453 0.952 1 97.19 30 VAL B C 1
ATOM 782 O O . VAL B 1 30 ? -5.121 9.852 0.2 1 97.19 30 VAL B O 1
ATOM 785 N N . VAL B 1 31 ? -6.324 9.992 2.107 1 97.81 31 VAL B N 1
ATOM 786 C CA . VAL B 1 31 ? -5.871 8.703 2.623 1 97.81 31 VAL B CA 1
ATOM 787 C C . VAL B 1 31 ? -6.863 7.609 2.24 1 97.81 31 VAL B C 1
ATOM 789 O O . VAL B 1 31 ? -8.039 7.672 2.619 1 97.81 31 VAL B O 1
ATOM 792 N N . LEU B 1 32 ? -6.469 6.707 1.522 1 97.56 32 LEU B N 1
ATOM 793 C CA . LEU B 1 32 ? -7.34 5.625 1.078 1 97.56 3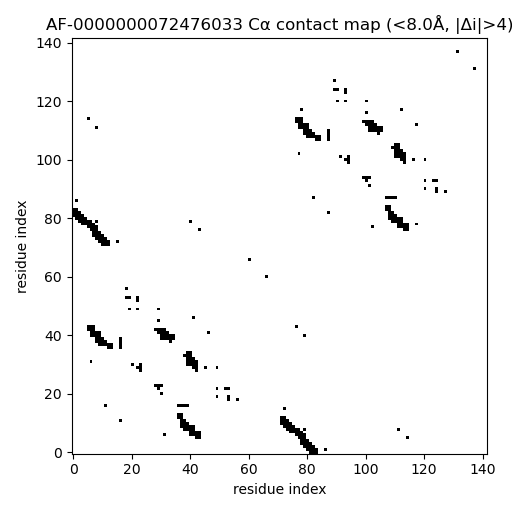2 LEU B CA 1
ATOM 794 C C . LEU B 1 32 ? -7.414 4.523 2.133 1 97.56 32 LEU B C 1
ATOM 796 O O . LEU B 1 32 ? -8.484 3.945 2.355 1 97.56 32 LEU B O 1
ATOM 800 N N . GLU B 1 33 ? -6.285 4.148 2.734 1 96.62 33 GLU B N 1
ATOM 801 C CA . GLU B 1 33 ? -6.195 3.109 3.758 1 96.62 33 GLU B CA 1
ATOM 802 C C . GLU B 1 33 ? -5.098 3.426 4.77 1 96.62 33 GLU B C 1
ATOM 804 O O . GLU B 1 33 ? -4.016 3.887 4.398 1 96.62 33 GLU B O 1
ATOM 809 N N . GLU B 1 34 ? -5.41 3.193 5.996 1 96.12 34 GLU B N 1
ATOM 810 C CA . GLU B 1 34 ? -4.422 3.273 7.066 1 96.12 34 GLU B CA 1
ATOM 811 C C . GLU B 1 34 ? -3.936 1.886 7.473 1 96.12 34 GLU B C 1
ATOM 813 O O . GLU B 1 34 ? -4.711 1.073 7.984 1 96.12 34 GLU B O 1
ATOM 818 N N . LEU B 1 35 ? -2.65 1.64 7.258 1 94.38 35 LEU B N 1
ATOM 819 C CA . LEU B 1 35 ? -2.139 0.287 7.449 1 94.38 35 LEU B CA 1
ATOM 820 C C . LEU B 1 35 ? -1.563 0.114 8.852 1 94.38 35 LEU B C 1
ATOM 822 O O . LEU B 1 35 ? -1.93 -0.822 9.562 1 94.38 35 LEU B O 1
ATOM 826 N N . ASP B 1 36 ? -0.623 0.87 9.266 1 93.56 36 ASP B N 1
ATOM 827 C CA . ASP B 1 36 ? -0.036 0.83 10.602 1 93.56 36 ASP B CA 1
ATOM 828 C C . ASP B 1 36 ? 0.518 2.197 11 1 93.56 36 ASP B C 1
ATOM 830 O O . ASP B 1 36 ? 0.155 3.215 10.406 1 93.56 36 ASP B O 1
ATOM 834 N N . ASP B 1 37 ? 1.431 2.246 11.961 1 92.38 37 ASP B N 1
ATOM 835 C CA . ASP B 1 37 ? 1.854 3.521 12.531 1 92.38 37 ASP B CA 1
ATOM 836 C C . ASP B 1 37 ? 2.799 4.258 11.578 1 92.38 37 ASP B C 1
ATOM 838 O O . ASP B 1 37 ? 3.053 5.453 11.758 1 92.38 37 ASP B O 1
ATOM 842 N N . THR B 1 38 ? 3.18 3.504 10.555 1 93.56 38 THR B N 1
ATOM 843 C CA . THR B 1 38 ? 4.184 4.148 9.719 1 93.56 38 THR B CA 1
ATOM 844 C C . THR B 1 38 ? 3.812 4.027 8.242 1 93.56 38 THR B C 1
ATOM 846 O O . THR B 1 38 ? 4.527 4.531 7.375 1 93.56 38 THR B O 1
ATOM 849 N N . HIS B 1 39 ? 2.598 3.383 7.922 1 96.56 39 HIS B N 1
ATOM 850 C CA . HIS B 1 39 ? 2.219 3.154 6.531 1 96.56 39 HIS B CA 1
ATOM 851 C C . HIS B 1 39 ? 0.799 3.639 6.262 1 96.56 39 HIS B C 1
ATOM 853 O O . HIS B 1 39 ? -0.13 3.289 6.992 1 96.56 39 HIS B O 1
ATOM 859 N N . LEU B 1 40 ? 0.654 4.426 5.25 1 97.31 40 LEU B N 1
ATOM 860 C CA . LEU B 1 40 ? -0.619 4.902 4.719 1 97.31 40 LEU B CA 1
ATOM 861 C C . LEU B 1 40 ? -0.688 4.699 3.207 1 97.31 40 LEU B C 1
ATOM 863 O O . LEU B 1 40 ? 0.335 4.762 2.521 1 97.31 40 LEU B O 1
ATOM 867 N N . LEU B 1 41 ? -1.801 4.426 2.713 1 98.19 41 LEU B N 1
ATOM 868 C CA . LEU B 1 41 ? -2.049 4.461 1.275 1 98.19 41 LEU B CA 1
ATOM 869 C C . LEU B 1 41 ? -2.746 5.758 0.876 1 98.19 41 LEU B C 1
ATOM 871 O O . LEU B 1 41 ? -3.824 6.07 1.388 1 98.19 41 LEU B O 1
ATOM 875 N N . ILE B 1 42 ? -2.145 6.484 0.044 1 98 42 ILE B N 1
ATOM 876 C CA . ILE B 1 42 ? -2.65 7.785 -0.381 1 98 42 ILE B CA 1
ATOM 877 C C . ILE B 1 42 ? -3.055 7.727 -1.853 1 98 42 ILE B C 1
ATOM 879 O O 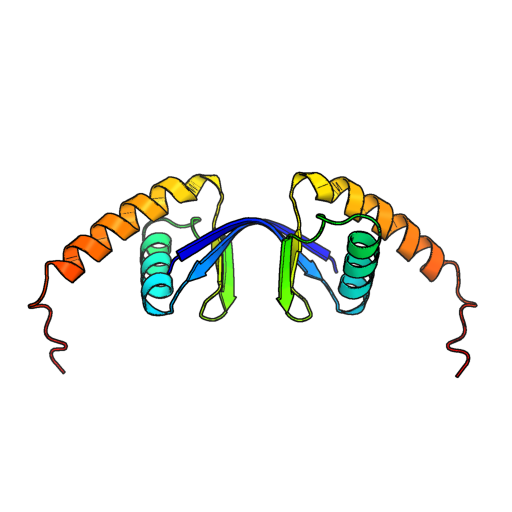. ILE B 1 42 ? -2.424 7.023 -2.648 1 98 42 ILE B O 1
ATOM 883 N N . ALA B 1 43 ? -4.07 8.492 -2.186 1 97.62 43 ALA B N 1
ATOM 884 C CA . ALA B 1 43 ? -4.48 8.609 -3.584 1 97.62 43 ALA B CA 1
ATOM 885 C C . ALA B 1 43 ? -3.373 9.234 -4.43 1 97.62 43 ALA B C 1
ATOM 887 O O . ALA B 1 43 ? -2.832 10.281 -4.074 1 97.62 43 ALA B O 1
ATOM 888 N N . THR B 1 44 ? -3.064 8.625 -5.512 1 95.69 44 THR B N 1
ATOM 889 C CA . THR B 1 44 ? -1.938 9.039 -6.344 1 95.69 44 THR B CA 1
ATOM 890 C C . THR B 1 44 ? -2.104 10.484 -6.797 1 95.69 44 THR B C 1
ATOM 892 O O . THR B 1 44 ? -1.123 11.227 -6.891 1 95.69 44 THR B O 1
ATOM 895 N N . ASP B 1 45 ? -3.293 10.852 -7.078 1 95.75 45 ASP B N 1
ATOM 896 C CA . ASP B 1 45 ? -3.518 12.188 -7.621 1 95.75 45 ASP B CA 1
ATOM 897 C C . ASP B 1 45 ? -3.465 13.242 -6.52 1 95.75 45 ASP B C 1
ATOM 899 O O . ASP B 1 45 ? -3.469 14.438 -6.801 1 95.75 45 ASP B O 1
ATOM 903 N N . GLN B 1 46 ? -3.395 12.852 -5.289 1 96.5 46 GLN B N 1
ATOM 904 C CA . GLN 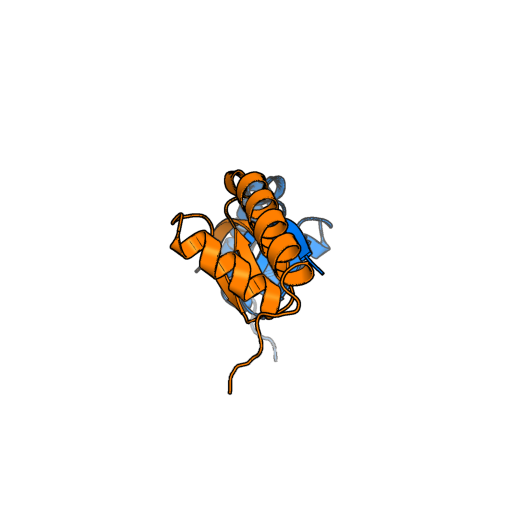B 1 46 ? -3.375 13.773 -4.164 1 96.5 46 GLN B CA 1
ATOM 905 C C . GLN B 1 46 ? -1.955 13.977 -3.641 1 96.5 46 GLN B C 1
ATOM 907 O O . GLN B 1 46 ? -1.727 14.797 -2.748 1 96.5 46 GLN B O 1
ATOM 912 N N . ILE B 1 47 ? -1.002 13.273 -4.102 1 95.12 47 ILE B N 1
ATOM 913 C CA . ILE B 1 47 ? 0.376 13.289 -3.623 1 95.12 47 ILE B CA 1
ATOM 914 C C . ILE B 1 47 ? 0.927 14.711 -3.672 1 95.12 47 ILE B C 1
ATOM 916 O O . ILE B 1 47 ? 1.488 15.203 -2.689 1 95.12 47 ILE B O 1
ATOM 920 N N . PRO B 1 48 ? 0.726 15.414 -4.863 1 95.88 48 PRO B N 1
ATOM 921 C CA . PRO B 1 48 ? 1.251 16.781 -4.898 1 95.88 48 PRO B CA 1
ATOM 922 C C . PRO B 1 48 ? 0.618 17.688 -3.842 1 95.88 48 PRO B C 1
ATOM 924 O O . PRO B 1 48 ? 1.312 18.484 -3.219 1 95.88 48 PRO B O 1
ATOM 927 N N . TYR B 1 49 ? -0.635 17.5 -3.65 1 97.06 49 TYR B N 1
ATOM 928 C CA . TYR B 1 49 ? -1.354 18.281 -2.648 1 97.06 49 TYR B CA 1
ATOM 929 C C . TYR B 1 49 ? -0.809 18 -1.251 1 97.06 49 TYR B C 1
ATOM 931 O O . TYR B 1 49 ? -0.539 18.938 -0.49 1 97.06 49 TYR B O 1
ATOM 939 N N . VAL B 1 50 ? -0.603 16.766 -0.84 1 96.12 50 VAL B N 1
ATOM 940 C CA . VAL B 1 50 ? -0.115 16.359 0.476 1 96.12 50 VAL B CA 1
ATOM 941 C C . VAL B 1 50 ? 1.293 16.922 0.693 1 96.12 50 VAL B C 1
ATOM 943 O O . VAL B 1 50 ? 1.6 17.453 1.762 1 96.12 50 VAL B O 1
ATOM 946 N N . LYS B 1 51 ? 2.086 16.734 -0.275 1 94.5 51 LYS B N 1
ATOM 947 C CA . LYS B 1 51 ? 3.447 17.25 -0.185 1 94.5 51 LYS B CA 1
ATOM 948 C C . LYS B 1 51 ? 3.447 18.75 0.115 1 94.5 51 LYS B C 1
ATOM 950 O O . LYS B 1 51 ? 4.191 19.219 0.979 1 94.5 51 LYS B O 1
ATOM 955 N N . SER B 1 52 ? 2.646 19.484 -0.655 1 95.81 52 SER B N 1
ATOM 956 C CA . SER B 1 52 ? 2.553 20.938 -0.486 1 95.81 52 SER B CA 1
ATOM 957 C C . SER B 1 52 ? 2.09 21.297 0.921 1 95.81 52 SER B C 1
ATOM 959 O O . SER B 1 52 ? 2.689 22.156 1.576 1 95.81 52 SER B O 1
ATOM 961 N N . GLU B 1 53 ? 1.038 20.672 1.376 1 94.94 53 GLU B N 1
ATOM 962 C CA . GLU B 1 53 ? 0.481 20.938 2.695 1 94.94 53 GLU B CA 1
ATOM 963 C C . GLU B 1 53 ? 1.464 20.562 3.801 1 94.94 53 GLU B C 1
ATOM 965 O O . GLU B 1 53 ? 1.572 21.266 4.809 1 94.94 53 GLU B O 1
ATOM 970 N N . LEU B 1 54 ? 2.16 19.438 3.674 1 93.75 54 LEU B N 1
ATOM 971 C CA . LEU B 1 54 ? 3.168 19.016 4.641 1 93.75 54 LEU B CA 1
ATOM 972 C C . LEU B 1 54 ? 4.27 20.062 4.77 1 93.75 54 LEU B C 1
ATOM 974 O O . LEU B 1 54 ? 4.691 20.391 5.883 1 93.75 54 LEU B O 1
ATOM 978 N N . ASN B 1 55 ? 4.766 20.5 3.619 1 92.5 55 ASN B N 1
ATOM 979 C CA . ASN B 1 55 ? 5.801 21.531 3.609 1 92.5 55 ASN B CA 1
ATOM 980 C C . ASN B 1 55 ? 5.363 22.766 4.379 1 92.5 55 ASN B C 1
ATOM 982 O O . ASN B 1 55 ? 6.141 23.344 5.145 1 92.5 55 ASN B O 1
ATOM 986 N N . LYS B 1 56 ? 4.172 23.203 4.18 1 93.12 56 LYS B N 1
ATOM 987 C CA . LYS B 1 56 ? 3.619 24.344 4.895 1 93.12 56 LYS B CA 1
ATOM 988 C C . LYS B 1 56 ? 3.617 24.109 6.402 1 93.12 56 LYS B C 1
ATOM 990 O O . LYS B 1 56 ? 4.035 24.969 7.176 1 93.12 56 LYS B O 1
ATOM 995 N N . LYS B 1 57 ? 3.186 22.938 6.777 1 89.94 57 LYS B N 1
ATOM 996 C CA . LYS B 1 57 ? 3.012 22.625 8.188 1 89.94 57 LYS B CA 1
ATOM 997 C C . LYS B 1 57 ? 4.359 22.422 8.875 1 89.94 57 LYS B C 1
ATOM 999 O O . LYS B 1 57 ? 4.535 22.797 10.039 1 89.94 57 LYS B O 1
ATOM 1004 N N . LEU B 1 58 ? 5.293 21.766 8.227 1 86.81 58 LEU B N 1
ATOM 1005 C CA . LEU B 1 58 ? 6.621 21.531 8.781 1 86.81 58 LEU B CA 1
ATOM 1006 C C . LEU B 1 58 ? 7.418 22.828 8.852 1 86.81 58 LEU B C 1
ATOM 1008 O O . LEU B 1 58 ? 8.203 23.031 9.781 1 86.81 58 LEU B O 1
ATOM 1012 N N . SER B 1 59 ? 7.309 23.641 7.91 1 86.06 59 SER B N 1
ATOM 1013 C CA . SER B 1 59 ? 8 24.922 7.914 1 86.06 59 SER B CA 1
ATOM 1014 C C . SER B 1 59 ? 7.48 25.828 9.031 1 86.06 59 SER B C 1
ATOM 1016 O O . SER B 1 59 ? 8.25 26.562 9.656 1 86.06 59 SER B O 1
ATOM 1018 N N . LYS B 1 60 ? 6.219 25.734 9.289 1 78.75 60 LYS B N 1
ATOM 1019 C CA . LYS B 1 60 ? 5.633 26.516 10.383 1 78.75 60 LYS B CA 1
ATOM 1020 C C . LYS B 1 60 ? 6.109 26 11.742 1 78.75 60 LYS B C 1
ATOM 1022 O O . LYS B 1 60 ? 6.301 26.781 12.672 1 78.75 60 LYS B O 1
ATOM 1027 N N . ASN B 1 61 ? 6.148 24.641 11.844 1 65.5 61 ASN B N 1
ATOM 1028 C CA . ASN B 1 61 ? 6.625 24.094 13.109 1 65.5 61 ASN B CA 1
ATOM 1029 C C . ASN B 1 61 ? 8.117 24.359 13.305 1 65.5 61 ASN B C 1
ATOM 1031 O O . ASN B 1 61 ? 8.57 24.531 14.438 1 65.5 61 ASN B O 1
ATOM 1035 N N . ILE B 1 62 ? 8.938 24.109 12.266 1 60.56 62 ILE B N 1
ATOM 1036 C CA . ILE B 1 62 ? 10.336 24.484 12.391 1 60.56 62 ILE B CA 1
ATOM 1037 C C . ILE B 1 62 ? 10.445 25.953 12.828 1 60.56 62 ILE B C 1
ATOM 1039 O O . ILE B 1 62 ? 11.297 26.297 13.641 1 60.56 62 ILE B O 1
ATOM 1043 N N . TYR B 1 63 ? 9.539 26.688 12.227 1 51.62 63 TYR B N 1
ATOM 1044 C CA . TYR B 1 63 ? 9.625 28.109 12.562 1 51.62 63 TYR B CA 1
ATOM 1045 C C . TYR B 1 63 ? 8.984 28.391 13.914 1 51.62 63 TYR B C 1
ATOM 1047 O O . TYR B 1 63 ? 9.258 29.422 14.531 1 51.62 63 TYR B O 1
ATOM 1055 N N . ASN B 1 64 ? 7.871 27.531 14.281 1 49.16 64 ASN B N 1
ATOM 1056 C CA . ASN B 1 64 ? 7.344 28.031 15.555 1 49.16 64 ASN B CA 1
ATOM 1057 C C . ASN B 1 64 ? 8.078 27.422 16.734 1 49.16 64 ASN B C 1
ATOM 1059 O O . ASN B 1 64 ? 7.652 26.406 17.281 1 49.16 64 ASN B O 1
ATOM 1063 N N . PRO B 1 65 ? 9.297 27.688 17.031 1 47.47 65 PRO B N 1
ATOM 1064 C CA . PRO B 1 65 ? 10.062 27.281 18.219 1 47.47 65 PRO B CA 1
ATOM 1065 C C . PRO B 1 65 ? 9.281 27.484 19.516 1 47.47 65 PRO B C 1
ATOM 1067 O O . PRO B 1 65 ? 9.68 26.953 20.562 1 47.47 65 PRO B O 1
ATOM 1070 N N . PHE B 1 66 ? 8.312 28.453 19.469 1 47.47 66 PHE B N 1
ATOM 1071 C CA . PHE B 1 66 ? 7.617 28.812 20.703 1 47.47 66 PHE B CA 1
ATOM 1072 C C . PHE B 1 66 ? 6.41 27.906 20.922 1 47.47 66 PHE B C 1
ATOM 1074 O O . PHE B 1 66 ? 5.629 28.125 21.844 1 47.47 66 PHE B O 1
ATOM 1081 N N . GLU B 1 67 ? 5.859 27.109 20.109 1 48.5 67 GLU B N 1
ATOM 1082 C CA . GLU B 1 67 ? 4.773 26.219 20.5 1 48.5 67 GLU B CA 1
ATOM 1083 C C . GLU B 1 67 ? 5.219 25.281 21.625 1 48.5 67 GLU B C 1
ATOM 1085 O O . GLU B 1 67 ? 6.055 24.406 21.406 1 48.5 67 GLU B O 1
ATOM 1090 N N . GLU B 1 68 ? 5.559 25.766 22.797 1 39.47 68 GLU B N 1
ATOM 1091 C CA . GLU B 1 68 ? 5.773 25.172 24.125 1 39.47 68 GLU B CA 1
ATOM 1092 C C . GLU B 1 68 ? 4.766 24.047 24.391 1 39.47 68 GLU B C 1
ATOM 1094 O O . GLU B 1 68 ? 3.59 24.172 24.047 1 39.47 68 GLU B O 1
ATOM 1099 N N . ASP B 1 69 ? 5.062 22.75 24.297 1 44 69 ASP B N 1
ATOM 1100 C CA . ASP B 1 69 ? 4.281 21.75 25.031 1 44 69 ASP B CA 1
ATOM 1101 C C . ASP B 1 69 ? 3.75 22.312 26.344 1 44 69 ASP B C 1
ATOM 1103 O O . ASP B 1 69 ? 4.523 22.578 27.266 1 44 69 ASP B O 1
ATOM 1107 N N . GLY B 1 70 ? 3.08 23.391 26.312 1 38 70 GLY B N 1
ATOM 1108 C CA . GLY B 1 70 ? 2.486 23.797 27.578 1 38 70 GLY B CA 1
ATOM 1109 C C . GLY B 1 70 ? 1.834 22.656 28.328 1 38 70 GLY B C 1
ATOM 1110 O O . GLY B 1 70 ? 0.723 22.234 28 1 38 70 GLY B O 1
ATOM 1111 N N . ASN B 1 71 ? 2.402 21.391 28.484 1 29.31 71 ASN B N 1
ATOM 1112 C CA . ASN B 1 71 ? 2.07 20.719 29.75 1 29.31 71 ASN B CA 1
ATOM 1113 C C . ASN B 1 71 ? 2.652 21.469 30.938 1 29.31 71 ASN B C 1
ATOM 1115 O O . ASN B 1 71 ? 3.738 22.047 30.859 1 29.31 71 ASN B O 1
#